Protein AF-A0A1E1VXQ1-F1 (afdb_monomer_lite)

Organism: Pectinophora gossypiella (NCBI:txid13191)

Sequence (155 aa):
GKGPRELGDKIKQLRQALVDGVDGNMTEVEVLFHYDNMRRIARVKHDYFYNKLEGTPFSMGISLPKGYGDTELMLKDNPLEAKQGKELTGINVTDYFRFSFRVHPDWVYCKYHYLEGHEAETSEIEIWRFLSLLSKNEIDITKQQYTAQNEIDIT

Radius of gyration: 22.56 Å; chains: 1; bounding box: 50×44×49 Å

Foldseek 3Di:
DPDPPDDDPLVVVVVVCFQVQHFDKDWQDWDWDAPDVNPDTDTFGWIKGKGHDPPDSGIDIDIHTPPPDPDDDDDPPPPCCQLCVCVVVVDQPCNVVPDDDDDDQPDDDDDDPDCVVLDDPGPVRNVNVVSVCSSVVVDDPPDDPDDDDPPPPPD

Structure (mmCIF, N/CA/C/O backbone):
data_AF-A0A1E1VXQ1-F1
#
_entry.id   AF-A0A1E1VXQ1-F1
#
loop_
_atom_site.group_PDB
_atom_site.id
_atom_site.type_symbol
_atom_site.label_atom_id
_atom_site.label_alt_id
_atom_site.label_comp_id
_atom_site.label_asym_id
_atom_site.label_entity_id
_atom_site.label_seq_id
_atom_site.pdbx_PDB_ins_code
_atom_site.Cartn_x
_atom_site.Cartn_y
_atom_site.Cartn_z
_atom_site.occupancy
_atom_site.B_iso_or_equiv
_atom_site.auth_seq_id
_atom_site.auth_comp_id
_atom_site.auth_asym_id
_atom_site.auth_atom_id
_atom_site.pdbx_PDB_model_num
ATOM 1 N N . GLY A 1 1 ? -16.564 -10.990 15.533 1.00 51.91 1 GLY A N 1
ATOM 2 C CA . GLY A 1 1 ? -17.806 -10.218 15.297 1.00 51.91 1 GLY A CA 1
ATOM 3 C C . GLY A 1 1 ? -19.002 -11.000 15.805 1.00 51.91 1 GLY A C 1
ATOM 4 O O . GLY A 1 1 ? -18.995 -12.214 15.645 1.00 51.91 1 GLY A O 1
ATOM 5 N N . LYS A 1 2 ? -19.977 -10.323 16.430 1.00 59.38 2 LYS A N 1
ATOM 6 C CA . LYS A 1 2 ? -21.172 -10.908 17.082 1.00 59.38 2 LYS A CA 1
ATOM 7 C C . LYS A 1 2 ? -22.356 -11.169 16.121 1.00 59.38 2 LYS A C 1
ATOM 9 O O . LYS A 1 2 ? -23.468 -11.397 16.567 1.00 59.38 2 LYS A O 1
ATOM 14 N N . GLY A 1 3 ? -22.121 -11.176 14.807 1.00 59.06 3 GLY A N 1
ATOM 15 C CA . GLY A 1 3 ? -23.135 -11.448 13.780 1.00 59.06 3 GLY A CA 1
ATOM 16 C C . GLY A 1 3 ? -23.040 -10.491 12.586 1.00 59.06 3 GLY A C 1
ATOM 17 O O . GLY A 1 3 ? -22.166 -9.619 12.565 1.00 59.06 3 GLY A O 1
ATOM 18 N N . PRO A 1 4 ? -23.910 -10.642 11.570 1.00 64.19 4 PRO A N 1
ATOM 19 C CA . PRO A 1 4 ? -24.013 -9.690 10.469 1.00 64.19 4 PRO A CA 1
ATOM 20 C C . PRO A 1 4 ? -24.416 -8.311 11.010 1.00 64.19 4 PRO A C 1
ATOM 22 O O . PRO A 1 4 ? -25.378 -8.209 11.763 1.00 64.19 4 PRO A O 1
ATOM 25 N N . ARG A 1 5 ? -23.709 -7.253 10.595 1.00 69.81 5 ARG A N 1
ATOM 26 C CA . ARG A 1 5 ? -23.953 -5.835 10.955 1.00 69.81 5 ARG A CA 1
ATOM 27 C C . ARG A 1 5 ? -23.593 -5.402 12.383 1.00 69.81 5 ARG A C 1
ATOM 29 O O . ARG A 1 5 ? -23.696 -4.215 12.676 1.00 69.81 5 ARG A O 1
ATOM 36 N N . GLU A 1 6 ? -23.083 -6.289 13.236 1.00 82.56 6 GLU A N 1
ATOM 37 C CA . GLU A 1 6 ? -22.511 -5.883 14.525 1.00 82.56 6 GLU A CA 1
ATOM 38 C C . GLU A 1 6 ? -20.984 -5.784 14.461 1.00 82.56 6 GLU A C 1
ATOM 40 O O . GLU A 1 6 ? -20.262 -6.789 14.478 1.00 82.56 6 GLU A O 1
ATOM 45 N N . LEU A 1 7 ? -20.485 -4.544 14.418 1.00 83.62 7 LEU A N 1
ATOM 46 C CA . LEU A 1 7 ? -19.053 -4.264 14.508 1.00 83.62 7 LEU A CA 1
ATOM 47 C C . LEU A 1 7 ? -18.507 -4.709 15.871 1.00 83.62 7 LEU A C 1
ATOM 49 O O . LEU A 1 7 ? -19.132 -4.483 16.909 1.00 83.62 7 LEU A O 1
ATOM 53 N N . GLY A 1 8 ? -17.323 -5.324 15.862 1.00 85.94 8 GLY A N 1
ATOM 54 C CA . GLY A 1 8 ? -16.602 -5.646 17.092 1.00 85.94 8 GLY A CA 1
ATOM 55 C C . GLY A 1 8 ? -16.138 -4.384 17.822 1.00 85.94 8 GLY A C 1
ATOM 56 O O . GLY A 1 8 ? -15.935 -3.339 17.203 1.00 85.94 8 GLY A O 1
ATOM 57 N N . ASP A 1 9 ? -15.934 -4.489 19.132 1.00 91.38 9 ASP A N 1
ATOM 58 C CA . ASP A 1 9 ? -15.641 -3.328 19.979 1.00 91.38 9 ASP A CA 1
ATOM 59 C C . ASP A 1 9 ? -14.322 -2.637 19.596 1.00 91.38 9 ASP A C 1
ATOM 61 O O . ASP A 1 9 ? -14.289 -1.412 19.507 1.00 91.38 9 ASP A O 1
ATOM 65 N N . LYS A 1 10 ? -13.281 -3.401 19.222 1.00 92.50 10 LYS A N 1
ATOM 66 C CA . LYS A 1 10 ? -12.025 -2.844 18.682 1.00 92.50 10 LYS A CA 1
ATOM 67 C C . LYS A 1 10 ? -12.247 -1.973 17.436 1.00 92.50 10 LYS A C 1
ATOM 69 O O . LYS A 1 10 ? -11.627 -0.927 17.305 1.00 92.50 10 LYS A O 1
ATOM 74 N N . ILE A 1 11 ? -13.148 -2.372 16.535 1.00 92.81 11 ILE A N 1
ATOM 75 C CA . ILE A 1 11 ? -13.452 -1.602 15.316 1.00 92.81 11 ILE A CA 1
ATOM 76 C C . ILE A 1 11 ? -14.211 -0.321 15.656 1.00 92.81 11 ILE A C 1
ATOM 78 O O . ILE A 1 11 ? -13.952 0.725 15.069 1.00 92.81 11 ILE A O 1
ATOM 82 N N . LYS A 1 12 ? -15.138 -0.385 16.620 1.00 93.94 12 LYS A N 1
ATOM 83 C CA . LYS A 1 12 ? -15.855 0.805 17.096 1.00 93.94 12 LYS A CA 1
ATOM 84 C C . LYS A 1 12 ? -14.896 1.813 17.726 1.00 93.94 12 LYS A C 1
ATOM 86 O O . LYS A 1 12 ? -15.000 2.995 17.422 1.00 93.94 12 LYS A O 1
ATOM 91 N N . GLN A 1 13 ? -13.959 1.341 18.548 1.00 95.44 13 GLN A N 1
ATOM 92 C CA . GLN A 1 13 ? -12.922 2.173 19.163 1.00 95.44 13 GLN A CA 1
ATOM 93 C C . GLN A 1 13 ? -12.009 2.810 18.111 1.00 95.44 13 GLN A C 1
ATOM 95 O O . GLN A 1 13 ? -11.829 4.021 18.138 1.00 95.44 13 GLN A O 1
ATOM 100 N N . LEU A 1 14 ? -11.527 2.027 17.139 1.00 95.88 14 LEU A N 1
ATOM 101 C CA . LEU A 1 14 ? -10.733 2.539 16.018 1.00 95.88 14 LEU A CA 1
ATOM 102 C C . LEU A 1 14 ? -11.476 3.645 15.256 1.00 95.88 14 LEU A C 1
ATOM 104 O O . LEU A 1 14 ? -10.924 4.711 14.997 1.00 95.88 14 LEU A O 1
ATOM 108 N N . ARG A 1 15 ? -12.752 3.407 14.922 1.00 94.75 15 ARG A N 1
ATOM 109 C CA . ARG A 1 15 ? -13.591 4.397 14.236 1.00 94.75 15 ARG A CA 1
ATOM 110 C C . ARG A 1 15 ? -13.736 5.673 15.061 1.00 94.75 15 ARG A C 1
ATOM 112 O O . ARG A 1 15 ? -13.685 6.757 14.497 1.00 94.75 15 ARG A O 1
ATOM 119 N N . GLN A 1 16 ? -13.947 5.539 16.369 1.00 96.69 16 GLN A N 1
ATOM 120 C CA . GLN A 1 16 ? -14.104 6.680 17.262 1.00 96.69 16 GLN A CA 1
ATOM 121 C C . GLN A 1 16 ? -12.815 7.506 17.331 1.00 96.69 16 GLN A C 1
ATOM 123 O O . GLN A 1 16 ? -12.878 8.713 17.147 1.00 96.69 16 GLN A O 1
ATOM 128 N N . ALA A 1 17 ? -11.655 6.860 17.476 1.00 96.38 17 ALA A N 1
ATOM 129 C CA . ALA A 1 17 ? -10.362 7.544 17.495 1.00 96.38 17 ALA A CA 1
ATOM 130 C C . ALA A 1 17 ? -10.099 8.345 16.206 1.00 96.38 17 ALA A C 1
ATOM 132 O O . ALA A 1 17 ? -9.677 9.497 16.272 1.00 96.38 17 ALA A O 1
ATOM 133 N N . LEU A 1 18 ? -10.422 7.771 15.039 1.00 96.19 18 LEU A N 1
ATOM 134 C CA . LEU A 1 18 ? -10.327 8.462 13.749 1.00 96.19 18 LEU A CA 1
ATOM 135 C C . LEU A 1 18 ? -11.283 9.659 13.646 1.00 96.19 18 LEU A C 1
ATOM 137 O O . LEU A 1 18 ? -10.898 10.699 13.120 1.00 96.19 18 LEU A O 1
ATOM 141 N N . VAL A 1 19 ? -12.521 9.525 14.129 1.00 96.38 19 VAL A N 1
ATOM 142 C CA . VAL A 1 19 ? -13.517 10.613 14.113 1.00 96.38 19 VAL A CA 1
ATOM 143 C C . VAL A 1 19 ? -13.127 11.746 15.061 1.00 96.38 19 VAL A C 1
ATOM 145 O O . VAL A 1 19 ? -13.303 12.909 14.714 1.00 96.38 19 VAL A O 1
ATOM 148 N N . ASP A 1 20 ? -12.572 11.414 16.224 1.00 96.25 20 ASP A N 1
ATOM 149 C CA . ASP A 1 20 ? -12.172 12.391 17.239 1.00 96.25 20 ASP A CA 1
ATOM 150 C C . ASP A 1 20 ? -10.819 13.057 16.932 1.00 96.25 20 ASP A C 1
ATOM 152 O O . ASP A 1 20 ? -10.388 13.938 17.676 1.00 96.25 20 ASP A O 1
ATOM 156 N N . GLY A 1 21 ? -10.137 12.653 15.853 1.00 94.56 21 GLY A N 1
ATOM 157 C CA . GLY A 1 21 ? -8.826 13.196 15.492 1.00 94.56 21 GLY A CA 1
ATOM 158 C C . GLY A 1 21 ? -7.744 12.856 16.516 1.00 94.56 21 GLY A C 1
ATOM 159 O O . GLY A 1 21 ? -6.876 13.681 16.797 1.00 94.56 21 GLY A O 1
ATOM 160 N N . VAL A 1 22 ? -7.835 11.669 17.121 1.00 95.44 22 VAL A N 1
ATOM 161 C CA . VAL A 1 22 ? -6.851 11.175 18.085 1.00 95.44 22 VAL A CA 1
ATOM 162 C C . VAL A 1 22 ? -5.705 10.519 17.337 1.00 95.44 22 VAL A C 1
ATOM 164 O O . VAL A 1 22 ? -5.928 9.683 16.465 1.00 95.44 22 VAL A O 1
ATOM 167 N N . ASP A 1 23 ? -4.485 10.832 17.745 1.00 95.94 23 ASP A N 1
ATOM 168 C CA . ASP A 1 23 ? -3.283 10.213 17.207 1.00 95.94 23 ASP A CA 1
ATOM 169 C C . ASP A 1 23 ? -2.977 8.911 17.950 1.00 95.94 23 ASP A C 1
ATOM 171 O O . ASP A 1 23 ? -3.065 8.844 19.180 1.00 95.94 23 ASP A O 1
ATOM 175 N N . GLY A 1 24 ? -2.599 7.861 17.224 1.00 96.62 24 GLY A N 1
ATOM 176 C CA . GLY A 1 24 ? -2.188 6.617 17.858 1.00 96.62 24 GLY A CA 1
ATOM 177 C C . GLY A 1 24 ? -2.177 5.410 16.939 1.00 96.62 24 GLY A C 1
ATOM 178 O O . GLY A 1 24 ? -2.135 5.502 15.711 1.00 96.62 24 GLY A O 1
ATOM 179 N N . ASN A 1 25 ? -2.187 4.240 17.567 1.00 96.38 25 ASN A N 1
ATOM 180 C CA . ASN A 1 25 ? -2.191 2.962 16.883 1.00 96.38 25 ASN A CA 1
ATOM 181 C C . ASN A 1 25 ? -3.029 1.915 17.627 1.00 96.38 25 ASN A C 1
ATOM 183 O O . ASN A 1 25 ? -3.210 1.963 18.843 1.00 96.38 25 ASN A O 1
ATOM 187 N N . MET A 1 26 ? -3.524 0.929 16.880 1.00 96.12 26 MET A N 1
ATOM 188 C CA . MET A 1 26 ? -4.241 -0.230 17.405 1.00 96.12 26 MET A CA 1
ATOM 189 C C . MET A 1 26 ? -3.752 -1.491 16.706 1.00 96.12 26 MET A C 1
ATOM 191 O O . MET A 1 26 ? -3.927 -1.646 15.499 1.00 96.12 26 MET A O 1
ATOM 195 N N . THR A 1 27 ? -3.175 -2.411 17.471 1.00 94.12 27 THR A N 1
ATOM 196 C CA . THR A 1 27 ? -2.607 -3.652 16.941 1.00 94.12 27 THR A CA 1
ATOM 197 C C . THR A 1 27 ? -3.554 -4.841 17.102 1.00 94.12 27 THR A C 1
ATOM 199 O O . THR A 1 27 ? -4.458 -4.871 17.953 1.00 94.12 27 THR A O 1
ATOM 202 N N . GLU A 1 28 ? -3.353 -5.849 16.256 1.00 93.31 28 GLU A N 1
ATOM 203 C CA . GLU A 1 28 ? -4.118 -7.096 16.236 1.00 93.31 28 GLU A CA 1
ATOM 204 C C . GLU A 1 28 ? -5.633 -6.881 16.186 1.00 93.31 28 GLU A C 1
ATOM 206 O O . GLU A 1 28 ? -6.410 -7.488 16.940 1.00 93.31 28 GLU A O 1
ATOM 211 N N . VAL A 1 29 ? -6.066 -5.968 15.325 1.00 93.81 29 VAL A N 1
ATOM 212 C CA . VAL A 1 29 ? -7.479 -5.733 15.073 1.00 93.81 29 VAL A CA 1
ATOM 213 C C . VAL A 1 29 ? -7.974 -6.822 14.124 1.00 93.81 29 VAL A C 1
ATOM 215 O O . VAL A 1 29 ? -7.526 -6.932 12.984 1.00 93.81 29 VAL A O 1
ATOM 218 N N . GLU A 1 30 ? -8.885 -7.661 14.613 1.00 91.56 30 GLU A N 1
ATOM 219 C CA . GLU A 1 30 ? -9.490 -8.735 13.823 1.00 91.56 30 GLU A CA 1
ATOM 220 C C . GLU A 1 30 ? -10.487 -8.163 12.814 1.00 91.56 30 GLU A C 1
ATOM 222 O O . GLU A 1 30 ? -11.482 -7.536 13.193 1.00 91.56 30 GLU A O 1
ATOM 227 N N . VAL A 1 31 ? -10.246 -8.423 11.529 1.00 90.19 31 VAL A N 1
ATOM 228 C CA . VAL A 1 31 ? -11.094 -7.961 10.428 1.00 90.19 31 VAL A CA 1
ATOM 229 C C . VAL A 1 31 ? -11.453 -9.092 9.472 1.00 90.19 31 VAL A C 1
ATOM 231 O O . VAL A 1 31 ? -10.768 -10.113 9.367 1.00 90.19 31 VAL A O 1
ATOM 234 N N . LEU A 1 32 ? -12.575 -8.902 8.779 1.00 89.25 32 LEU A N 1
ATOM 235 C CA . LEU A 1 32 ? -12.969 -9.716 7.639 1.00 89.25 32 LEU A CA 1
ATOM 236 C C . LEU A 1 32 ? -12.478 -9.004 6.379 1.00 89.25 32 LEU A C 1
ATOM 238 O O . LEU A 1 32 ? -13.001 -7.949 6.031 1.00 89.25 32 LEU A O 1
ATOM 242 N N . PHE A 1 33 ? -11.457 -9.557 5.730 1.00 88.81 33 PHE A N 1
ATOM 243 C CA . PHE A 1 33 ? -10.906 -9.007 4.497 1.00 88.81 33 PHE A CA 1
ATOM 244 C C . PHE A 1 33 ? -11.591 -9.648 3.292 1.00 88.81 33 PHE A C 1
ATOM 246 O O . PHE A 1 33 ? -11.677 -10.875 3.200 1.00 88.81 33 PHE A O 1
ATOM 253 N N . HIS A 1 34 ? -12.094 -8.817 2.384 1.00 90.25 34 HIS A N 1
ATOM 254 C CA . HIS A 1 34 ? -12.824 -9.252 1.199 1.00 90.25 34 HIS A CA 1
ATOM 255 C C . HIS A 1 34 ? -11.887 -9.356 -0.009 1.00 90.25 34 HIS A C 1
ATOM 257 O O . HIS A 1 34 ? -11.134 -8.430 -0.290 1.00 90.25 34 HIS A O 1
ATOM 263 N N . TYR A 1 35 ? -11.990 -10.453 -0.759 1.00 87.62 35 TYR A N 1
ATOM 264 C CA . TYR A 1 35 ? -11.306 -10.648 -2.042 1.00 87.62 35 TYR A CA 1
ATOM 265 C C . TYR A 1 35 ? -12.326 -10.837 -3.168 1.00 87.62 35 TYR A C 1
ATOM 267 O O . TYR A 1 35 ? -13.485 -11.190 -2.920 1.00 87.62 35 TYR A O 1
ATOM 275 N N . ASP A 1 36 ? -11.875 -10.639 -4.408 1.00 88.31 36 ASP A N 1
ATOM 276 C CA . ASP A 1 36 ? -12.631 -10.878 -5.644 1.00 88.31 36 ASP A CA 1
ATOM 277 C C . ASP A 1 36 ? -14.034 -10.264 -5.627 1.00 88.31 36 ASP A C 1
ATOM 279 O O . ASP A 1 36 ? -15.027 -10.971 -5.804 1.00 88.31 36 ASP A O 1
ATOM 283 N N . ASN A 1 37 ? -14.144 -8.959 -5.370 1.00 87.38 37 ASN A N 1
ATOM 284 C CA . ASN A 1 37 ? -15.439 -8.271 -5.316 1.00 87.38 37 ASN A CA 1
ATOM 285 C C . ASN A 1 37 ? -16.416 -8.935 -4.325 1.00 87.38 37 ASN A C 1
ATOM 287 O O . ASN A 1 37 ? -17.557 -9.247 -4.659 1.00 87.38 37 ASN A O 1
ATOM 291 N N . MET A 1 38 ? -15.942 -9.173 -3.095 1.00 87.06 38 MET A N 1
ATOM 292 C CA . MET A 1 38 ? -16.688 -9.795 -1.988 1.00 87.06 38 MET A CA 1
ATOM 293 C C . MET A 1 38 ? -17.075 -11.272 -2.186 1.00 87.06 38 MET A C 1
ATOM 295 O O . MET A 1 38 ? -17.848 -11.805 -1.390 1.00 87.06 38 MET A O 1
ATOM 299 N N . ARG A 1 39 ? -16.527 -11.974 -3.186 1.00 92.25 39 ARG A N 1
ATOM 300 C CA . ARG A 1 39 ? -16.799 -13.412 -3.395 1.00 92.25 39 ARG A CA 1
ATOM 301 C C . ARG A 1 39 ? -16.089 -14.318 -2.391 1.00 92.25 39 ARG A C 1
ATOM 303 O O . ARG A 1 39 ? -16.520 -15.449 -2.182 1.00 92.25 39 ARG A O 1
ATOM 310 N N . ARG A 1 40 ? -14.994 -13.848 -1.789 1.00 93.12 40 ARG A N 1
ATOM 311 C CA . ARG A 1 40 ? -14.216 -14.581 -0.780 1.00 93.12 40 ARG A CA 1
ATOM 312 C C . ARG A 1 40 ? -13.937 -13.681 0.417 1.00 93.12 40 ARG A C 1
ATOM 314 O O . ARG A 1 40 ? -13.806 -12.467 0.267 1.00 93.12 40 ARG A O 1
ATOM 321 N N . ILE A 1 41 ? -13.841 -14.283 1.601 1.00 91.25 41 ILE A N 1
ATOM 322 C CA . ILE A 1 41 ? -13.551 -13.581 2.856 1.00 91.25 41 ILE A CA 1
ATOM 323 C C . ILE A 1 41 ? -12.463 -14.342 3.608 1.00 91.25 41 ILE A C 1
ATOM 325 O O . ILE A 1 41 ? -12.576 -15.556 3.777 1.00 91.25 41 ILE A O 1
ATOM 329 N N . ALA A 1 42 ? -11.452 -13.630 4.103 1.00 90.81 42 ALA A N 1
ATOM 330 C CA . ALA A 1 42 ? -10.491 -14.158 5.065 1.00 90.81 42 ALA A CA 1
ATOM 331 C C . ALA A 1 42 ? -10.630 -13.456 6.417 1.00 90.81 42 ALA A C 1
ATOM 333 O O . ALA A 1 42 ? -10.964 -12.274 6.498 1.00 90.81 42 ALA A O 1
ATOM 334 N N . ARG A 1 43 ? -10.354 -14.196 7.491 1.00 90.62 43 ARG A N 1
ATOM 335 C CA . ARG A 1 43 ? -10.188 -13.634 8.834 1.00 90.62 43 ARG A CA 1
ATOM 336 C C . ARG A 1 43 ? -8.716 -13.318 9.016 1.00 90.62 43 ARG A C 1
ATOM 338 O O . ARG A 1 43 ? -7.900 -14.234 9.025 1.00 90.62 43 ARG A O 1
ATOM 345 N N . VAL A 1 44 ? -8.397 -12.041 9.148 1.00 91.56 44 VAL A N 1
ATOM 346 C CA . VAL A 1 44 ? -7.019 -11.561 9.262 1.00 91.56 44 VAL A CA 1
ATOM 347 C C . VAL A 1 44 ? -6.903 -10.592 10.431 1.00 91.56 44 VAL A C 1
ATOM 349 O O . VAL A 1 44 ? -7.901 -10.072 10.936 1.00 91.56 44 VAL A O 1
ATOM 352 N N . LYS A 1 45 ? -5.672 -10.375 10.887 1.00 93.56 45 LYS A N 1
ATOM 353 C CA . LYS A 1 45 ? -5.341 -9.374 11.900 1.00 93.56 45 LYS A CA 1
ATOM 354 C C . LYS A 1 45 ? -4.569 -8.256 11.230 1.00 93.56 45 LYS A C 1
ATOM 356 O O . LYS A 1 45 ? -3.638 -8.543 10.485 1.00 93.56 45 LYS A O 1
ATOM 361 N N . HIS A 1 46 ? -4.962 -7.020 11.485 1.00 93.94 46 HIS A N 1
ATOM 362 C CA . HIS A 1 46 ? -4.289 -5.840 10.961 1.00 93.94 46 HIS A CA 1
ATOM 363 C C . HIS A 1 46 ? -3.844 -4.938 12.110 1.00 93.94 46 HIS A C 1
ATOM 365 O O . HIS A 1 46 ? -4.526 -4.850 13.137 1.00 93.94 46 HIS A O 1
ATOM 371 N N . ASP A 1 47 ? -2.730 -4.254 11.895 1.00 94.31 47 ASP A N 1
ATOM 372 C CA . ASP A 1 47 ? -2.245 -3.178 12.741 1.00 94.31 47 ASP A CA 1
ATOM 373 C C . ASP A 1 47 ? -2.612 -1.845 12.076 1.00 94.31 47 ASP A C 1
ATOM 375 O O . ASP A 1 47 ? -2.363 -1.632 10.889 1.00 94.31 47 ASP A O 1
ATOM 379 N N . TYR A 1 48 ? -3.278 -0.973 12.828 1.00 95.06 48 TYR A N 1
ATOM 380 C CA . TYR A 1 48 ? -3.753 0.325 12.361 1.00 95.06 48 TYR A CA 1
ATOM 381 C C . TYR A 1 48 ? -2.930 1.438 12.992 1.00 95.06 48 TYR A C 1
ATOM 383 O O . TYR A 1 48 ? -2.752 1.454 14.208 1.00 95.06 48 TYR A O 1
ATOM 391 N N . PHE A 1 49 ? -2.496 2.389 12.175 1.00 95.50 49 PHE A N 1
ATOM 392 C CA . PHE A 1 49 ? -1.776 3.593 12.586 1.00 95.50 49 PHE A CA 1
ATOM 393 C C . PHE A 1 49 ? -2.550 4.790 12.069 1.00 95.50 49 PHE A C 1
ATOM 395 O O . PHE A 1 49 ? -2.924 4.797 10.898 1.00 95.50 49 PHE A O 1
ATOM 402 N N . TYR A 1 50 ? -2.841 5.768 12.915 1.00 97.12 50 TYR A N 1
ATOM 403 C CA . TYR A 1 50 ? -3.723 6.863 12.540 1.00 97.12 50 TYR A CA 1
ATOM 404 C C . TYR A 1 50 ? -3.355 8.179 13.224 1.00 97.12 50 TYR A C 1
ATOM 406 O O . TYR A 1 50 ? -2.805 8.197 14.325 1.00 97.12 50 TYR A O 1
ATOM 414 N N . ASN A 1 51 ? -3.634 9.280 12.531 1.00 97.06 51 ASN A N 1
ATOM 415 C CA . ASN A 1 51 ? -3.298 10.634 12.957 1.00 97.06 51 ASN A CA 1
ATOM 416 C C . ASN A 1 51 ? -4.289 11.649 12.362 1.00 97.06 51 ASN A C 1
ATOM 418 O O . ASN A 1 51 ? -4.878 11.393 11.303 1.00 97.06 51 ASN A O 1
ATOM 422 N N . LYS A 1 52 ? -4.478 12.794 13.018 1.00 97.06 52 LYS A N 1
ATOM 423 C CA . LYS A 1 52 ? -5.258 13.909 12.459 1.00 97.06 52 LYS A CA 1
ATOM 424 C C . LYS A 1 52 ? -4.482 14.634 11.353 1.00 97.06 52 LYS A C 1
ATOM 426 O O . LYS A 1 52 ? -3.270 14.789 11.415 1.00 97.06 52 LYS A O 1
ATOM 431 N N . LEU A 1 53 ? -5.183 15.149 10.351 1.00 95.25 53 LEU A N 1
ATOM 432 C CA . LEU A 1 53 ? -4.578 16.017 9.342 1.00 95.25 53 LEU A CA 1
ATOM 433 C C . LEU A 1 53 ? -4.744 17.477 9.762 1.00 95.25 53 LEU A C 1
ATOM 435 O O . LEU A 1 53 ? -5.856 18.013 9.751 1.00 95.25 53 LEU A O 1
ATOM 439 N N . GLU A 1 54 ? -3.638 18.119 10.139 1.00 94.00 54 GLU A N 1
ATOM 440 C CA . GLU A 1 54 ? -3.640 19.501 10.624 1.00 94.00 54 GLU A CA 1
ATOM 441 C C . GLU A 1 54 ? -4.288 20.473 9.629 1.00 94.00 54 GLU A C 1
ATOM 443 O O . GLU A 1 54 ? -4.120 20.374 8.415 1.00 94.00 54 GLU A O 1
ATOM 448 N N . GLY A 1 55 ? -5.077 21.413 10.155 1.00 94.19 55 GLY A N 1
ATOM 449 C CA . GLY A 1 55 ? -5.818 22.376 9.338 1.00 94.19 55 GLY A CA 1
ATOM 450 C C . GLY A 1 55 ? -7.045 21.802 8.619 1.00 94.19 55 GLY A C 1
ATOM 451 O O . GLY A 1 55 ? -7.707 22.537 7.887 1.00 94.19 55 GLY A O 1
ATOM 452 N N . THR A 1 56 ? -7.395 20.529 8.836 1.00 95.62 56 THR A N 1
ATOM 453 C CA . THR A 1 56 ? -8.578 19.895 8.236 1.00 95.62 56 THR A CA 1
ATOM 454 C C . THR A 1 56 ? -9.404 19.129 9.279 1.00 95.62 56 THR A C 1
ATOM 456 O O . THR A 1 56 ? -8.882 18.758 10.328 1.00 95.62 56 THR A O 1
ATOM 459 N N . PRO A 1 57 ? -10.694 18.848 9.016 1.00 94.88 57 PRO A N 1
ATOM 460 C CA . PRO A 1 57 ? -11.506 17.979 9.870 1.00 94.88 57 PRO A CA 1
ATOM 461 C C . PRO A 1 57 ? -11.280 16.478 9.595 1.00 94.88 57 PRO A C 1
ATOM 463 O O . PRO A 1 57 ? -12.096 15.655 10.005 1.00 94.88 57 PRO A O 1
ATOM 466 N N . PHE A 1 58 ? -10.239 16.111 8.840 1.00 96.62 58 PHE A N 1
ATOM 467 C CA . PHE A 1 58 ? -9.983 14.734 8.428 1.00 96.62 58 PHE A CA 1
ATOM 468 C C . PHE A 1 58 ? -8.876 14.088 9.266 1.00 96.62 58 PHE A C 1
ATOM 470 O O . PHE A 1 58 ? -7.942 14.749 9.712 1.00 96.62 58 PHE A O 1
ATOM 477 N N . SER A 1 59 ? -8.957 12.767 9.406 1.00 96.88 59 SER A N 1
ATOM 478 C CA . SER A 1 59 ? -7.902 11.926 9.977 1.00 96.88 59 SER A CA 1
ATOM 479 C C . SER A 1 59 ? -7.458 10.905 8.940 1.00 96.88 59 SER A C 1
ATOM 481 O O . SER A 1 59 ? -8.280 10.390 8.177 1.00 96.88 59 S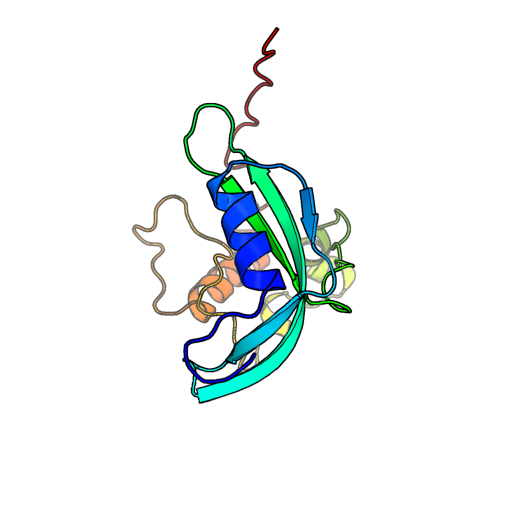ER A O 1
ATOM 483 N N . MET A 1 60 ? -6.168 10.589 8.923 1.00 96.25 60 MET A N 1
ATOM 484 C CA . MET A 1 60 ? -5.594 9.563 8.063 1.00 96.25 60 MET A CA 1
ATOM 485 C C . MET A 1 60 ? -5.298 8.313 8.884 1.00 96.25 60 MET A C 1
ATOM 487 O O . MET A 1 60 ? -4.795 8.397 10.000 1.00 96.25 60 MET A O 1
ATOM 491 N N . GLY A 1 61 ? -5.603 7.146 8.318 1.00 95.00 61 GLY A N 1
ATOM 492 C CA . GLY A 1 61 ? -5.272 5.855 8.904 1.00 95.00 61 GLY A CA 1
ATOM 493 C C . GLY A 1 61 ? -4.648 4.928 7.869 1.00 95.00 61 GLY A C 1
ATOM 494 O O . GLY A 1 61 ? -5.133 4.839 6.743 1.00 95.00 61 GLY A O 1
ATOM 495 N N . ILE A 1 62 ? -3.596 4.218 8.261 1.00 94.38 62 ILE A N 1
ATOM 496 C CA . ILE A 1 62 ? -2.943 3.165 7.484 1.00 94.38 62 ILE A CA 1
ATOM 497 C C . ILE A 1 62 ? -3.219 1.830 8.172 1.00 94.38 62 ILE A C 1
ATOM 499 O O . ILE A 1 62 ? -3.187 1.733 9.399 1.00 94.38 62 ILE A O 1
ATOM 503 N N . SER A 1 63 ? -3.507 0.803 7.375 1.00 93.25 63 SER A N 1
ATOM 504 C CA . SER A 1 63 ? -3.759 -0.556 7.847 1.00 93.25 63 SER A CA 1
ATOM 505 C C . SER A 1 63 ? -2.730 -1.509 7.256 1.00 93.25 63 SER A C 1
ATOM 507 O O . SER A 1 63 ? -2.676 -1.668 6.038 1.00 93.25 63 SER A O 1
ATOM 509 N N . LEU A 1 64 ? -1.940 -2.152 8.114 1.00 92.12 64 LEU A N 1
ATOM 510 C CA . LEU A 1 64 ? -0.922 -3.123 7.722 1.00 92.12 64 LEU A CA 1
ATOM 511 C C . LEU A 1 64 ? -1.351 -4.535 8.146 1.00 92.12 64 LEU A C 1
ATOM 513 O O . LEU A 1 64 ? -1.715 -4.735 9.309 1.00 92.12 64 LEU A O 1
ATOM 517 N N . PRO A 1 65 ? -1.342 -5.532 7.244 1.00 91.69 65 PRO A N 1
ATOM 518 C CA . PRO A 1 65 ? -1.615 -6.914 7.616 1.00 91.69 65 PRO A CA 1
ATOM 519 C C . PRO A 1 65 ? -0.560 -7.422 8.604 1.00 91.69 65 PRO A C 1
ATOM 521 O O . PRO A 1 65 ? 0.638 -7.267 8.398 1.00 91.69 65 PRO A O 1
ATOM 524 N N . LYS A 1 66 ? -0.970 -8.086 9.682 1.00 87.88 66 LYS A N 1
ATOM 525 C CA . LYS A 1 66 ? -0.001 -8.639 10.630 1.00 87.88 66 LYS A CA 1
ATOM 526 C C . LYS A 1 66 ? 0.738 -9.823 10.000 1.00 87.88 66 LYS A C 1
ATOM 528 O O . LYS A 1 66 ? 0.103 -10.781 9.560 1.00 87.88 66 LYS A O 1
ATOM 533 N N . GLY A 1 67 ? 2.069 -9.782 10.028 1.00 81.56 67 GLY A N 1
ATOM 534 C CA . GLY A 1 67 ? 2.935 -10.823 9.459 1.00 81.56 67 GLY A CA 1
ATOM 535 C C . GLY A 1 67 ? 3.202 -10.678 7.958 1.00 81.56 67 GLY A C 1
ATOM 536 O O . GLY A 1 67 ? 3.735 -11.607 7.357 1.00 81.56 67 GLY A O 1
ATOM 537 N N . TYR A 1 68 ? 2.820 -9.550 7.351 1.00 75.81 68 TYR A N 1
ATOM 538 C CA . TYR A 1 68 ? 3.145 -9.216 5.966 1.00 75.81 68 TYR A CA 1
ATOM 539 C C . TYR A 1 68 ? 3.204 -7.692 5.771 1.00 75.81 68 TYR A C 1
ATOM 541 O O . TYR A 1 68 ? 2.309 -6.985 6.220 1.00 75.81 68 TYR A O 1
ATOM 549 N N . GLY A 1 69 ? 4.211 -7.181 5.058 1.00 72.50 69 GLY A N 1
ATOM 550 C CA . GLY A 1 69 ? 4.341 -5.741 4.775 1.00 72.50 69 GLY A CA 1
ATOM 551 C C . GLY A 1 69 ? 5.037 -4.930 5.875 1.00 72.50 69 GLY A C 1
ATOM 552 O O . GLY A 1 69 ? 4.965 -3.707 5.870 1.00 72.50 69 GLY A O 1
ATOM 553 N N . ASP A 1 70 ? 5.714 -5.603 6.807 1.00 77.69 70 ASP A N 1
ATOM 554 C CA . ASP A 1 70 ? 6.677 -5.010 7.748 1.00 77.69 70 ASP A CA 1
ATOM 555 C C . ASP A 1 70 ? 8.065 -4.797 7.121 1.00 77.69 70 ASP A C 1
ATOM 557 O O . ASP A 1 70 ? 8.915 -4.098 7.670 1.00 77.69 70 ASP A O 1
ATOM 561 N N . THR A 1 71 ? 8.291 -5.413 5.965 1.00 81.56 71 THR A N 1
ATOM 562 C CA . THR A 1 71 ? 9.526 -5.362 5.200 1.00 81.56 71 THR A CA 1
ATOM 563 C C . THR A 1 71 ? 9.202 -5.080 3.741 1.00 81.56 71 THR A C 1
ATOM 565 O O . THR A 1 71 ? 8.233 -5.600 3.184 1.00 81.56 71 THR A O 1
ATOM 568 N N . GLU A 1 72 ? 10.030 -4.251 3.117 1.00 79.62 72 GLU A N 1
ATOM 569 C CA . GLU A 1 72 ? 9.971 -3.958 1.691 1.00 79.62 72 GLU A CA 1
ATOM 570 C C . GLU A 1 72 ? 11.276 -4.399 1.029 1.00 79.62 72 GLU A C 1
ATOM 572 O O . GLU A 1 72 ? 12.370 -4.245 1.582 1.00 79.62 72 GLU A O 1
ATOM 577 N N . LEU A 1 73 ? 11.159 -4.957 -0.175 1.00 78.31 73 LEU A N 1
ATOM 578 C CA . LEU A 1 73 ? 12.306 -5.207 -1.034 1.00 78.31 73 LEU A CA 1
ATOM 579 C C . LEU A 1 73 ? 12.652 -3.916 -1.770 1.00 78.31 73 LEU A C 1
ATOM 581 O O . LEU A 1 73 ? 12.149 -3.653 -2.859 1.00 78.31 73 LEU A O 1
ATOM 585 N N . MET A 1 74 ? 13.539 -3.129 -1.170 1.00 71.81 74 MET A N 1
ATOM 586 C CA . MET A 1 74 ? 14.124 -1.979 -1.843 1.00 71.81 74 MET A CA 1
ATOM 587 C C . MET A 1 74 ? 15.060 -2.475 -2.943 1.00 71.81 74 MET A C 1
ATOM 589 O O . MET A 1 74 ? 16.085 -3.111 -2.673 1.00 71.81 74 MET A O 1
ATOM 593 N N . LEU A 1 75 ? 14.722 -2.169 -4.194 1.00 65.75 75 LEU A N 1
ATOM 594 C CA . LEU A 1 75 ? 15.709 -2.214 -5.264 1.00 65.75 75 LEU A CA 1
ATOM 595 C C . LEU A 1 75 ? 16.797 -1.200 -4.890 1.00 65.75 75 LEU A C 1
ATOM 597 O O . LEU A 1 75 ? 16.488 -0.044 -4.611 1.00 65.75 75 LEU A O 1
ATOM 601 N N . LYS A 1 76 ? 18.060 -1.638 -4.816 1.00 59.69 76 LYS A N 1
ATOM 602 C CA . LYS A 1 76 ? 19.186 -0.722 -4.572 1.00 59.69 76 LYS A CA 1
ATOM 603 C C . LYS A 1 76 ? 19.149 0.412 -5.600 1.00 59.69 76 LYS A C 1
ATOM 605 O O . LYS A 1 76 ? 18.683 0.185 -6.715 1.00 59.69 76 LYS A O 1
ATOM 610 N N . ASP A 1 77 ? 19.716 1.572 -5.251 1.00 57.00 77 ASP A N 1
ATOM 611 C CA . ASP A 1 77 ? 19.774 2.831 -6.032 1.00 57.00 77 ASP A CA 1
ATOM 612 C C . ASP A 1 77 ? 20.462 2.736 -7.408 1.00 57.00 77 ASP A C 1
ATOM 614 O O . ASP A 1 77 ? 20.911 3.732 -7.972 1.00 57.00 77 ASP A O 1
ATOM 618 N N . ASN A 1 78 ? 20.580 1.537 -7.966 1.00 52.56 78 ASN A N 1
ATOM 619 C CA . ASN A 1 78 ? 21.091 1.267 -9.282 1.00 52.56 78 ASN A CA 1
ATOM 620 C C . ASN A 1 78 ? 19.926 0.946 -10.243 1.00 52.56 78 ASN A C 1
ATOM 622 O O . ASN A 1 78 ? 19.788 -0.201 -10.675 1.00 52.56 78 ASN A O 1
ATOM 626 N N . PRO A 1 79 ? 19.126 1.947 -10.687 1.00 52.94 79 PRO A N 1
ATOM 627 C CA . PRO A 1 79 ? 18.189 1.783 -11.810 1.00 52.94 79 PRO A CA 1
ATOM 628 C C . PRO A 1 79 ? 18.914 1.376 -13.109 1.00 52.94 79 PRO A C 1
ATOM 630 O O . PRO A 1 79 ? 18.299 1.098 -14.140 1.00 52.94 79 PRO A O 1
ATOM 633 N N . LEU A 1 80 ? 20.247 1.332 -13.060 1.00 50.78 80 LEU A N 1
ATOM 634 C CA . LEU A 1 80 ? 21.125 0.858 -14.100 1.00 50.78 80 LEU A CA 1
ATOM 635 C C . LEU A 1 80 ? 21.069 -0.656 -14.320 1.00 50.78 80 LEU A C 1
ATOM 637 O O . LEU A 1 80 ? 21.559 -1.051 -15.358 1.00 50.78 80 LEU A O 1
ATOM 641 N N . GLU A 1 81 ? 20.452 -1.519 -13.506 1.00 55.66 81 GLU A N 1
ATOM 642 C CA . GLU A 1 81 ? 20.316 -2.933 -13.931 1.00 55.66 81 GLU A CA 1
ATOM 643 C C . GLU A 1 81 ? 19.498 -3.077 -15.227 1.00 55.66 81 GLU A C 1
ATOM 645 O O . GLU A 1 81 ? 19.820 -3.908 -16.071 1.00 55.66 81 GLU A O 1
ATOM 650 N N . ALA A 1 82 ? 18.514 -2.203 -15.467 1.00 52.81 82 ALA A N 1
ATOM 651 C CA . ALA A 1 82 ? 17.795 -2.165 -16.743 1.00 52.81 82 ALA A CA 1
ATOM 652 C C . ALA A 1 82 ? 18.617 -1.512 -17.877 1.00 52.81 82 ALA A C 1
ATOM 654 O O . ALA A 1 82 ? 18.508 -1.923 -19.031 1.00 52.81 82 ALA A O 1
ATOM 655 N N . LYS A 1 83 ? 19.457 -0.511 -17.560 1.00 54.78 83 LYS A N 1
ATOM 656 C CA . LYS A 1 83 ? 20.260 0.263 -18.536 1.00 54.78 83 LYS A CA 1
ATOM 657 C C . LYS A 1 83 ? 21.572 -0.447 -18.915 1.00 54.78 83 LYS A C 1
ATOM 659 O O . LYS A 1 83 ? 21.912 -0.560 -20.086 1.00 54.78 83 LYS A O 1
ATOM 664 N N . GLN A 1 84 ? 22.278 -0.960 -17.913 1.00 58.44 84 GLN A N 1
ATOM 665 C CA . GLN A 1 84 ? 23.462 -1.815 -17.992 1.00 58.44 84 GLN A CA 1
ATOM 666 C C . GLN A 1 84 ? 23.098 -3.279 -18.227 1.00 58.44 84 GLN A C 1
ATOM 668 O O . GLN A 1 84 ? 23.990 -4.059 -18.520 1.00 58.44 84 GLN A O 1
ATOM 673 N N . GLY A 1 85 ? 21.827 -3.681 -18.133 1.00 62.16 85 GLY A N 1
ATOM 674 C CA . GLY A 1 85 ? 21.412 -5.074 -18.306 1.00 62.16 85 GLY A CA 1
ATOM 675 C C . GLY A 1 85 ? 21.956 -5.683 -19.592 1.00 62.16 85 GLY A C 1
ATOM 676 O O . GLY A 1 85 ? 22.558 -6.749 -19.554 1.00 62.16 85 GLY A O 1
ATOM 677 N N . LYS A 1 86 ? 21.886 -4.965 -20.717 1.00 67.50 86 LYS A N 1
ATOM 678 C CA . LYS A 1 86 ? 22.485 -5.428 -21.977 1.00 67.50 86 LYS A CA 1
ATOM 679 C C . LYS A 1 86 ? 24.015 -5.488 -21.935 1.00 67.50 86 LYS A C 1
ATOM 681 O O . LYS A 1 86 ? 24.590 -6.415 -22.490 1.00 67.50 86 LYS A O 1
ATOM 686 N N . GLU A 1 87 ? 24.672 -4.521 -21.305 1.00 69.31 87 GLU A N 1
ATOM 687 C CA . GLU A 1 87 ? 26.139 -4.449 -21.228 1.00 69.31 87 GLU A CA 1
ATOM 688 C C . GLU A 1 87 ? 26.728 -5.496 -20.264 1.00 69.31 87 GLU A C 1
ATOM 690 O O . GLU A 1 87 ? 27.750 -6.105 -20.563 1.00 69.31 87 GLU A O 1
ATOM 695 N N . LEU A 1 88 ? 26.047 -5.760 -19.148 1.00 66.62 88 LEU A N 1
ATOM 696 C CA . LEU A 1 88 ? 26.447 -6.703 -18.103 1.00 66.62 88 LEU A CA 1
ATOM 697 C C . LEU A 1 88 ? 26.021 -8.142 -18.403 1.00 66.62 88 LEU A C 1
ATOM 699 O O . LEU A 1 88 ? 26.768 -9.072 -18.118 1.00 66.62 88 LEU A O 1
ATOM 703 N N . THR A 1 89 ? 24.817 -8.341 -18.946 1.00 69.44 89 THR A N 1
ATOM 704 C CA . THR A 1 89 ? 24.239 -9.683 -19.161 1.00 69.44 89 THR A CA 1
ATOM 705 C C . THR A 1 89 ? 24.269 -10.125 -20.623 1.00 69.44 89 THR A C 1
ATOM 707 O O . THR A 1 89 ? 24.076 -11.304 -20.904 1.00 69.44 89 THR A O 1
ATOM 710 N N . GLY A 1 90 ? 24.486 -9.203 -21.569 1.00 72.81 90 GLY A N 1
ATOM 711 C CA . GLY A 1 90 ? 24.372 -9.466 -23.009 1.00 72.81 90 GLY A CA 1
ATOM 712 C C . GLY A 1 90 ? 22.930 -9.607 -23.516 1.00 72.81 90 GLY A C 1
ATOM 713 O O . GLY A 1 90 ? 22.723 -9.747 -24.721 1.00 72.81 90 GLY A O 1
ATOM 714 N N . ILE A 1 91 ? 21.933 -9.563 -22.626 1.00 73.75 91 ILE A N 1
ATOM 715 C CA . ILE A 1 91 ? 20.519 -9.813 -22.930 1.00 73.75 91 ILE A CA 1
ATOM 716 C C . ILE A 1 91 ? 19.782 -8.484 -23.083 1.00 73.75 91 ILE A C 1
ATOM 718 O O . ILE A 1 91 ? 19.962 -7.557 -22.291 1.00 73.75 91 ILE A O 1
ATOM 722 N N . ASN A 1 92 ? 18.935 -8.374 -24.105 1.00 77.31 92 ASN A N 1
ATOM 723 C CA . ASN A 1 92 ? 18.121 -7.182 -24.281 1.00 77.31 92 ASN A CA 1
ATOM 724 C C . ASN A 1 92 ? 16.947 -7.184 -23.289 1.00 77.31 92 ASN A C 1
ATOM 726 O O . ASN A 1 92 ? 16.339 -8.224 -23.063 1.00 77.31 92 ASN A O 1
ATOM 730 N N . VAL A 1 93 ? 16.569 -6.030 -22.730 1.00 76.31 93 VAL A N 1
ATOM 731 C CA . VAL A 1 93 ? 15.445 -5.943 -21.779 1.00 76.31 93 VAL A CA 1
ATOM 732 C C . VAL A 1 93 ? 14.143 -6.492 -22.373 1.00 76.31 93 VAL A C 1
ATOM 734 O O . VAL A 1 93 ? 13.362 -7.124 -21.673 1.00 76.31 93 VAL A O 1
ATOM 737 N N . THR A 1 94 ? 13.939 -6.333 -23.682 1.00 82.19 94 THR A N 1
ATOM 738 C CA . THR A 1 94 ? 12.783 -6.880 -24.406 1.00 82.19 94 THR A CA 1
ATOM 739 C C . THR A 1 94 ? 12.773 -8.410 -24.465 1.00 82.19 94 THR A C 1
ATOM 741 O O . THR A 1 94 ? 11.713 -9.006 -24.650 1.00 82.19 94 THR A O 1
ATOM 744 N N . ASP A 1 95 ? 13.916 -9.069 -24.263 1.00 83.19 95 ASP A N 1
ATOM 745 C CA . ASP A 1 95 ? 14.033 -10.526 -24.335 1.00 83.19 95 ASP A CA 1
ATOM 746 C C . ASP A 1 95 ? 13.344 -11.223 -23.159 1.00 83.19 95 ASP A C 1
ATOM 748 O O . ASP A 1 95 ? 12.772 -12.299 -23.343 1.00 83.19 95 ASP A O 1
ATOM 752 N N . TYR A 1 96 ? 13.302 -10.575 -21.989 1.00 78.88 96 TYR A N 1
ATOM 753 C CA . TYR A 1 96 ? 12.565 -11.051 -20.812 1.00 78.88 96 TYR A CA 1
ATOM 754 C C . TYR A 1 96 ? 11.046 -11.108 -21.038 1.00 78.88 96 TYR A C 1
ATOM 756 O O . TYR A 1 96 ? 10.340 -11.818 -20.326 1.00 78.88 96 TYR A O 1
ATOM 764 N N . PHE A 1 97 ? 10.545 -10.403 -22.056 1.00 82.06 97 PHE A N 1
ATOM 765 C CA . PHE A 1 97 ? 9.120 -10.247 -22.352 1.00 82.06 97 PHE A CA 1
ATOM 766 C C . PHE A 1 97 ? 8.725 -10.861 -23.707 1.00 82.06 97 PHE A C 1
ATOM 768 O O . PHE A 1 97 ? 7.653 -10.574 -24.230 1.00 82.06 97 PHE A O 1
ATOM 775 N N . ARG A 1 98 ? 9.571 -11.725 -24.295 1.00 75.56 98 ARG A N 1
ATOM 776 C CA . ARG A 1 98 ? 9.278 -12.428 -25.566 1.00 75.56 98 ARG A CA 1
ATOM 777 C C . ARG A 1 98 ? 8.103 -13.409 -25.475 1.00 75.56 98 ARG A C 1
ATOM 779 O O . ARG A 1 98 ? 7.538 -13.777 -26.502 1.00 75.56 98 ARG A O 1
ATOM 786 N N . PHE A 1 99 ? 7.763 -13.858 -24.271 1.00 78.88 99 PHE A N 1
ATOM 787 C CA . PHE A 1 99 ? 6.621 -14.734 -24.010 1.00 78.88 99 PHE A CA 1
ATOM 788 C C . PHE A 1 99 ? 5.420 -13.926 -23.520 1.00 78.88 99 PHE A C 1
ATOM 790 O O . PHE A 1 99 ? 5.537 -12.742 -23.220 1.00 78.88 99 PHE A O 1
ATOM 797 N N . SER A 1 100 ? 4.256 -14.567 -23.403 1.00 83.81 100 SER A N 1
ATOM 798 C CA . SER A 1 100 ? 3.069 -13.933 -22.829 1.00 83.81 100 SER A CA 1
ATOM 799 C C . SER A 1 100 ? 3.341 -13.474 -21.395 1.00 83.81 100 SER A C 1
ATOM 801 O O . SER A 1 100 ? 3.385 -14.286 -20.472 1.00 83.81 100 SER A O 1
ATOM 803 N N . PHE A 1 101 ? 3.510 -12.168 -21.220 1.00 87.69 101 PHE A N 1
ATOM 804 C CA . PHE A 1 101 ? 3.614 -11.517 -19.923 1.00 87.69 101 PHE A CA 1
ATOM 805 C C . PHE A 1 101 ? 2.321 -10.759 -19.620 1.00 87.69 101 PHE A C 1
ATOM 807 O O . PHE A 1 101 ? 1.525 -10.458 -20.511 1.00 87.69 101 PHE A O 1
ATOM 814 N N . ARG A 1 102 ? 2.099 -10.484 -18.339 1.00 89.75 102 ARG A N 1
ATOM 815 C CA . ARG A 1 102 ? 0.988 -9.669 -17.852 1.00 89.75 102 ARG A CA 1
ATOM 816 C C . ARG A 1 102 ? 1.536 -8.678 -16.853 1.00 89.75 102 ARG A C 1
ATOM 818 O O . ARG A 1 102 ? 2.514 -8.964 -16.162 1.00 89.75 102 ARG A O 1
ATOM 825 N N . VAL A 1 103 ? 0.890 -7.532 -16.786 1.00 88.69 103 VAL A N 1
ATOM 826 C CA . VAL A 1 103 ? 1.229 -6.465 -15.846 1.00 88.69 103 VAL A CA 1
ATOM 827 C C . VAL A 1 103 ? -0.023 -6.132 -15.048 1.00 88.69 103 VAL A C 1
ATOM 829 O O . VAL A 1 103 ? -1.132 -6.498 -15.447 1.00 88.69 103 VAL A O 1
ATOM 832 N N . HIS A 1 104 ? 0.129 -5.500 -13.887 1.00 88.50 104 HIS A N 1
ATOM 833 C CA . HIS A 1 104 ? -1.042 -5.139 -13.100 1.00 88.50 104 HIS A CA 1
ATOM 834 C C . HIS A 1 104 ? -1.818 -4.045 -13.852 1.00 88.50 104 HIS A C 1
ATOM 836 O O . HIS A 1 104 ? -1.235 -3.001 -14.143 1.00 88.50 104 HIS A O 1
ATOM 842 N N . PRO A 1 105 ? -3.109 -4.243 -14.172 1.00 85.75 105 PRO A N 1
ATOM 843 C CA . PRO A 1 105 ? -3.837 -3.324 -15.048 1.00 85.75 105 PRO A CA 1
ATOM 844 C C . PRO A 1 105 ? -3.981 -1.925 -14.437 1.00 85.75 105 PRO A C 1
ATOM 846 O O . PRO A 1 105 ? -3.933 -0.936 -15.160 1.00 85.75 105 PRO A O 1
ATOM 849 N N . ASP A 1 106 ? -4.085 -1.848 -13.107 1.00 83.50 106 ASP A N 1
ATOM 850 C CA . ASP A 1 106 ? -4.339 -0.592 -12.389 1.00 83.50 106 ASP A CA 1
ATOM 851 C C . ASP A 1 106 ? -3.071 0.170 -11.964 1.00 83.50 106 ASP A C 1
ATOM 853 O O . ASP A 1 106 ? -3.168 1.241 -11.365 1.00 83.50 106 ASP A O 1
ATOM 857 N N . TRP A 1 107 ? -1.871 -0.372 -12.205 1.00 86.12 107 TRP A N 1
ATOM 858 C CA . TRP A 1 107 ? -0.633 0.311 -11.819 1.00 86.12 107 TRP A CA 1
ATOM 859 C C . TRP A 1 107 ? -0.248 1.365 -12.853 1.00 86.12 107 TRP A C 1
ATOM 861 O O . TRP A 1 107 ? -0.351 1.156 -14.061 1.00 86.12 107 TRP A O 1
ATOM 871 N N . VAL A 1 108 ? 0.253 2.499 -12.370 1.00 82.62 108 VAL A N 1
ATOM 872 C CA . VAL A 1 108 ? 0.848 3.527 -13.223 1.00 82.62 108 VAL A CA 1
ATOM 873 C C . VAL A 1 108 ? 2.345 3.258 -13.307 1.00 82.62 108 VAL A C 1
ATOM 875 O O . VAL A 1 108 ? 3.071 3.520 -12.354 1.00 82.62 108 VAL A O 1
ATOM 878 N N . TYR A 1 109 ? 2.800 2.716 -14.436 1.00 76.19 109 TYR A N 1
ATOM 879 C CA . TYR A 1 109 ? 4.208 2.360 -14.629 1.00 76.19 109 TYR A CA 1
ATOM 880 C C . TYR A 1 109 ? 5.029 3.515 -15.208 1.00 76.19 109 TYR A C 1
ATOM 882 O O . TYR A 1 109 ? 5.901 4.062 -14.539 1.00 76.19 109 TYR A O 1
ATOM 890 N N . CYS A 1 110 ? 4.765 3.891 -16.461 1.00 71.06 110 CYS A N 1
ATOM 891 C CA . CYS A 1 110 ? 5.519 4.915 -17.182 1.00 71.06 110 CYS A CA 1
ATOM 892 C C . CYS A 1 110 ? 4.562 5.706 -18.075 1.00 71.06 110 CYS A C 1
ATOM 894 O O . CYS A 1 110 ? 4.356 5.346 -19.230 1.00 71.06 110 CYS A O 1
ATOM 896 N N . LYS A 1 111 ? 3.972 6.776 -17.531 1.00 70.06 111 LYS A N 1
ATOM 897 C CA . LYS A 1 111 ? 3.048 7.634 -18.278 1.00 70.06 111 LYS A CA 1
ATOM 898 C C . LYS A 1 111 ? 3.744 8.863 -18.828 1.00 70.06 111 LYS A C 1
ATOM 900 O O . LYS A 1 111 ? 4.519 9.524 -18.139 1.00 70.06 111 LYS A O 1
ATOM 905 N N . TYR A 1 112 ? 3.416 9.189 -20.072 1.00 69.31 112 TYR A N 1
ATOM 906 C CA . TYR A 1 112 ? 3.741 10.488 -20.639 1.00 69.31 112 TYR A CA 1
ATOM 907 C C . TYR A 1 112 ? 2.914 11.563 -19.932 1.00 69.31 112 TYR A C 1
ATOM 909 O O . TYR A 1 112 ? 1.738 11.354 -19.634 1.00 69.31 112 TYR A O 1
ATOM 917 N N . HIS A 1 113 ? 3.528 12.718 -19.673 1.00 68.06 113 HIS A N 1
ATOM 918 C CA . HIS A 1 113 ? 2.830 13.861 -19.081 1.00 68.06 113 HIS A CA 1
ATOM 919 C C . HIS A 1 113 ? 1.650 14.317 -19.960 1.00 68.06 113 HIS A C 1
ATOM 921 O O . HIS A 1 113 ? 0.586 14.652 -19.447 1.00 68.06 113 HIS A O 1
ATOM 927 N N . TYR A 1 114 ? 1.824 14.238 -21.285 1.00 71.81 114 TYR A N 1
ATOM 928 C CA . TYR A 1 114 ? 0.765 14.409 -22.274 1.00 71.81 114 TYR A CA 1
ATOM 929 C C . TYR A 1 114 ? 0.460 13.065 -22.936 1.00 71.81 114 TYR A C 1
ATOM 931 O O . TYR A 1 114 ? 1.347 12.440 -23.516 1.00 71.81 114 TYR A O 1
ATOM 939 N N . LEU A 1 115 ? -0.794 12.621 -22.838 1.00 70.75 115 LEU A N 1
ATOM 940 C CA . LEU A 1 115 ? -1.245 11.346 -23.407 1.00 70.75 115 LEU A CA 1
ATOM 941 C C . LEU A 1 115 ? -1.509 11.421 -24.920 1.00 70.75 115 LEU A C 1
ATOM 943 O O . LEU A 1 115 ? -1.563 10.383 -25.575 1.00 70.75 115 LEU A O 1
ATOM 947 N N . GLU A 1 116 ? -1.639 12.624 -25.485 1.00 76.38 116 GLU A N 1
ATOM 948 C CA . GLU A 1 116 ? -1.907 12.828 -26.911 1.00 76.38 116 GLU A CA 1
ATOM 949 C C . GLU A 1 116 ? -0.788 12.204 -27.770 1.00 76.38 116 GLU A C 1
ATOM 951 O O . GLU A 1 116 ? 0.386 12.543 -27.634 1.00 76.38 116 GLU A O 1
ATOM 956 N N . GLY A 1 117 ? -1.138 11.231 -28.620 1.00 76.31 117 GLY A N 1
ATOM 957 C CA . GLY A 1 117 ? -0.178 10.469 -29.443 1.00 76.31 117 GLY A CA 1
ATOM 958 C C . GLY A 1 117 ? 0.573 9.338 -28.712 1.00 76.31 117 GLY A C 1
ATOM 959 O O . GLY A 1 117 ? 1.356 8.594 -29.322 1.00 76.31 117 GLY A O 1
ATOM 960 N N . HIS A 1 118 ? 0.311 9.163 -27.418 1.00 76.56 118 HIS A N 1
ATOM 961 C CA . HIS A 1 118 ? 0.946 8.168 -26.554 1.00 76.56 118 HIS A CA 1
ATOM 962 C C . HIS A 1 118 ? -0.035 7.168 -25.934 1.00 76.56 118 HIS A C 1
ATOM 964 O O . HIS A 1 118 ? 0.352 6.383 -25.070 1.00 76.56 118 HIS A O 1
ATOM 970 N N . GLU A 1 119 ? -1.280 7.160 -26.401 1.00 83.31 119 GLU A N 1
ATOM 971 C CA . GLU A 1 119 ? -2.309 6.224 -25.961 1.00 83.31 119 GLU A CA 1
ATOM 972 C C . GLU A 1 119 ? -1.913 4.767 -26.245 1.00 83.31 119 GLU A C 1
ATOM 974 O O . GLU A 1 119 ? -1.267 4.446 -27.250 1.00 83.31 119 GLU A O 1
ATOM 979 N N . ALA A 1 120 ? -2.308 3.879 -25.337 1.00 84.75 120 ALA A N 1
ATOM 980 C CA . ALA A 1 120 ? -2.149 2.440 -25.458 1.00 84.75 120 ALA A CA 1
ATOM 981 C C . ALA A 1 120 ? -3.460 1.764 -25.052 1.00 84.75 120 ALA A C 1
ATOM 983 O O . ALA A 1 120 ? -4.100 2.168 -24.084 1.00 84.75 120 ALA A O 1
ATOM 984 N N . GLU A 1 121 ? -3.850 0.720 -25.780 1.00 87.50 121 GLU A N 1
ATOM 985 C CA . GLU A 1 121 ? -5.096 -0.010 -25.510 1.00 87.50 121 GLU A CA 1
ATOM 986 C C . GLU A 1 121 ? -5.024 -0.848 -24.224 1.00 87.50 121 GLU A C 1
ATOM 988 O O . GLU A 1 121 ? -6.048 -1.146 -23.613 1.00 87.50 121 GLU A O 1
ATOM 993 N N . THR A 1 122 ? -3.815 -1.253 -23.820 1.00 88.88 122 THR A N 1
ATOM 994 C CA . THR A 1 122 ? -3.566 -2.092 -22.640 1.00 88.88 122 THR A CA 1
ATOM 995 C C . THR A 1 122 ? -2.284 -1.673 -21.926 1.00 88.88 122 THR A C 1
ATOM 997 O O . THR A 1 122 ? -1.346 -1.169 -22.556 1.00 88.88 122 THR A O 1
ATOM 1000 N N . SER A 1 123 ? -2.216 -1.942 -20.620 1.00 89.12 123 SER A N 1
ATOM 1001 C CA . SER A 1 123 ? -1.033 -1.683 -19.791 1.00 89.12 123 SER A CA 1
ATOM 1002 C C . SER A 1 123 ? 0.192 -2.475 -20.277 1.00 89.12 123 SER A C 1
ATOM 1004 O O . SER A 1 123 ? 1.325 -2.002 -20.177 1.00 89.12 123 SER A O 1
ATOM 1006 N N . GLU A 1 124 ? -0.009 -3.662 -20.863 1.00 89.00 124 GLU A N 1
ATOM 1007 C CA . GLU A 1 124 ? 1.059 -4.454 -21.480 1.00 89.00 124 GLU A CA 1
ATOM 1008 C C . GLU A 1 124 ? 1.683 -3.750 -22.696 1.00 89.00 124 GLU A C 1
ATOM 1010 O O . GLU A 1 124 ? 2.909 -3.724 -22.826 1.00 89.00 124 GLU A O 1
ATOM 1015 N N . ILE A 1 125 ? 0.862 -3.155 -23.572 1.00 88.12 125 ILE A N 1
ATOM 1016 C CA . ILE A 1 125 ? 1.345 -2.398 -24.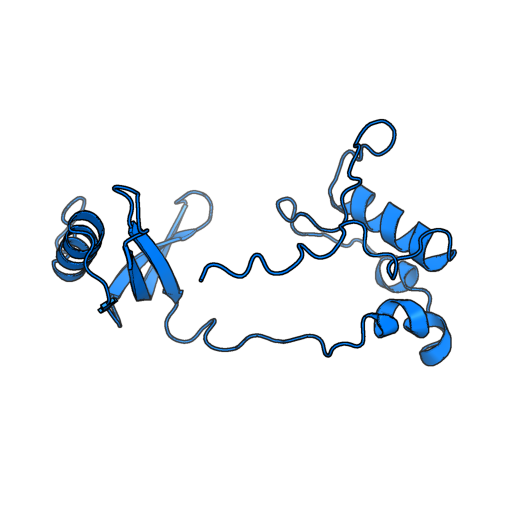741 1.00 88.12 125 ILE A CA 1
ATOM 1017 C C . ILE A 1 125 ? 2.096 -1.141 -24.290 1.00 88.12 125 ILE A C 1
ATOM 1019 O O . ILE A 1 125 ? 3.153 -0.829 -24.843 1.00 88.12 125 ILE A O 1
ATOM 1023 N N . GLU A 1 126 ? 1.574 -0.443 -23.279 1.00 87.25 126 GLU A N 1
ATOM 1024 C CA . GLU A 1 126 ? 2.195 0.759 -22.713 1.00 87.25 126 GLU A CA 1
ATOM 1025 C C . GLU A 1 126 ? 3.614 0.463 -22.203 1.00 87.25 126 GLU A C 1
ATOM 1027 O O . GLU A 1 126 ? 4.583 1.099 -22.633 1.00 87.25 126 GLU A O 1
ATOM 1032 N N . ILE A 1 127 ? 3.762 -0.574 -21.369 1.00 87.31 127 ILE A N 1
ATOM 1033 C CA . ILE A 1 127 ? 5.071 -1.010 -20.867 1.00 87.31 127 ILE A CA 1
ATOM 1034 C C . ILE A 1 127 ? 5.976 -1.473 -22.008 1.00 87.31 127 ILE A C 1
ATOM 1036 O O . ILE A 1 127 ? 7.146 -1.0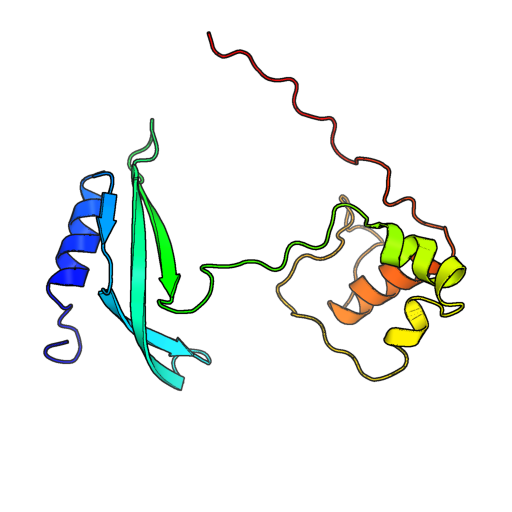92 -22.056 1.00 87.31 127 ILE A O 1
ATOM 1040 N N . TRP A 1 128 ? 5.468 -2.282 -22.940 1.00 87.44 128 TRP A N 1
ATOM 1041 C CA . TRP A 1 128 ? 6.282 -2.799 -24.041 1.00 87.44 128 TRP A CA 1
ATOM 1042 C C . TRP A 1 128 ? 6.870 -1.680 -24.905 1.00 87.44 128 TRP A C 1
ATOM 1044 O O . TRP A 1 128 ? 8.048 -1.736 -25.279 1.00 87.44 128 TRP A O 1
ATOM 1054 N N . ARG A 1 129 ? 6.075 -0.642 -25.197 1.00 86.94 129 ARG A N 1
ATOM 1055 C CA . ARG A 1 129 ? 6.534 0.547 -25.925 1.00 86.94 129 ARG A CA 1
ATOM 1056 C C . ARG A 1 129 ? 7.667 1.230 -25.165 1.00 86.94 129 ARG A C 1
ATOM 1058 O O . ARG A 1 129 ? 8.712 1.485 -25.759 1.00 86.94 129 ARG A O 1
ATOM 1065 N N . PHE A 1 130 ? 7.503 1.452 -23.861 1.00 85.12 130 PHE A N 1
ATOM 1066 C CA . PHE A 1 130 ? 8.541 2.046 -23.018 1.00 85.12 130 PHE A CA 1
ATOM 1067 C C . PHE A 1 130 ? 9.838 1.219 -23.010 1.00 85.12 130 PHE A C 1
ATOM 1069 O O . PHE A 1 130 ? 10.908 1.751 -23.304 1.00 85.12 130 PHE A O 1
ATOM 1076 N N . LEU A 1 131 ? 9.753 -0.091 -22.757 1.00 83.88 131 LEU A N 1
ATOM 1077 C CA . LEU A 1 131 ? 10.916 -0.988 -22.719 1.00 83.88 131 LEU A CA 1
ATOM 1078 C C . LEU A 1 131 ? 11.640 -1.069 -24.068 1.00 83.88 131 LEU A C 1
ATOM 1080 O O . LEU A 1 131 ? 12.870 -1.111 -24.116 1.00 83.88 131 LEU A O 1
ATOM 1084 N N . SER A 1 132 ? 10.890 -1.056 -25.171 1.00 86.19 132 SER A N 1
ATOM 1085 C CA . SER A 1 132 ? 11.452 -1.052 -26.525 1.00 86.19 132 SER A CA 1
ATOM 1086 C C . SER A 1 132 ? 12.231 0.229 -26.819 1.00 86.19 132 SER A C 1
ATOM 1088 O O . SER A 1 132 ? 13.299 0.176 -27.425 1.00 86.19 132 SER A O 1
ATOM 1090 N N . LEU A 1 133 ? 11.715 1.380 -26.388 1.00 84.69 133 LEU A N 1
ATOM 1091 C CA . LEU A 1 133 ? 12.385 2.668 -26.555 1.00 84.69 133 LEU A CA 1
ATOM 1092 C C . LEU A 1 133 ? 13.618 2.784 -25.643 1.00 84.69 133 LEU A C 1
ATOM 1094 O O . LEU A 1 133 ? 14.663 3.266 -26.080 1.00 84.69 133 LEU A O 1
ATOM 1098 N N . LEU A 1 134 ? 13.534 2.268 -24.412 1.00 80.50 134 LEU A N 1
ATOM 1099 C CA . LEU A 1 134 ? 14.671 2.167 -23.494 1.00 80.50 134 LEU A CA 1
ATOM 1100 C C . LEU A 1 134 ? 15.795 1.303 -24.088 1.00 80.50 134 LEU A C 1
ATOM 1102 O O . LEU A 1 134 ? 16.946 1.723 -24.119 1.00 80.50 134 LEU A O 1
ATOM 1106 N N . SER A 1 135 ? 15.452 0.129 -24.624 1.00 79.75 135 SER A N 1
ATOM 1107 C CA . SER A 1 135 ? 16.376 -0.803 -25.288 1.00 79.75 135 SER A CA 1
ATOM 1108 C C . SER A 1 135 ? 17.159 -0.178 -26.450 1.00 79.75 135 SER A C 1
ATOM 1110 O O . SER A 1 135 ? 18.330 -0.497 -26.675 1.00 79.75 135 SER A O 1
ATOM 1112 N N . LYS A 1 136 ? 16.503 0.712 -27.201 1.00 83.31 136 LYS A N 1
ATOM 1113 C CA . LYS A 1 136 ? 17.088 1.431 -28.339 1.00 83.31 136 LYS A CA 1
ATOM 1114 C C . LYS A 1 136 ? 17.836 2.702 -27.934 1.00 83.31 136 LYS A C 1
ATOM 1116 O O . LYS A 1 136 ? 18.362 3.381 -28.809 1.00 83.31 136 LYS A O 1
ATOM 1121 N N . ASN A 1 137 ? 17.901 3.021 -26.638 1.00 78.62 137 ASN A N 1
ATOM 1122 C CA . ASN A 1 137 ? 18.410 4.291 -26.115 1.00 78.62 137 ASN A CA 1
ATOM 1123 C C . ASN A 1 137 ? 17.678 5.525 -26.689 1.00 78.62 137 ASN A C 1
ATOM 1125 O O . ASN A 1 137 ? 18.266 6.597 -26.810 1.00 78.62 137 ASN A O 1
ATOM 1129 N N . GLU A 1 138 ? 16.394 5.389 -27.035 1.00 83.50 138 GLU A N 1
ATOM 1130 C CA . GLU A 1 138 ? 15.552 6.479 -27.557 1.00 83.50 138 GLU A CA 1
ATOM 1131 C C . GLU A 1 138 ? 14.870 7.287 -26.433 1.00 83.50 138 GLU A C 1
ATOM 1133 O O . GLU A 1 138 ? 14.337 8.368 -26.681 1.00 83.50 138 GLU A O 1
ATOM 1138 N N . ILE A 1 139 ? 14.903 6.792 -25.188 1.00 78.00 139 ILE A N 1
ATOM 1139 C CA . ILE A 1 139 ? 14.424 7.496 -23.986 1.00 78.00 139 ILE A CA 1
ATOM 1140 C C . ILE A 1 139 ? 15.563 7.637 -22.978 1.00 78.00 139 ILE A C 1
ATOM 1142 O O . ILE A 1 139 ? 16.276 6.678 -22.681 1.00 78.00 139 ILE A O 1
ATOM 1146 N N . ASP A 1 140 ? 15.673 8.825 -22.383 1.00 76.44 140 ASP A N 1
ATOM 1147 C CA . ASP A 1 140 ? 16.580 9.088 -21.271 1.00 76.44 140 ASP A CA 1
ATOM 1148 C C . ASP A 1 140 ? 15.838 9.123 -19.928 1.00 76.44 140 ASP A C 1
ATOM 1150 O O . ASP A 1 140 ? 15.283 10.144 -19.527 1.00 76.44 140 ASP A O 1
ATOM 1154 N N . ILE A 1 141 ? 15.871 7.995 -19.218 1.00 73.94 141 ILE A N 1
ATOM 1155 C CA . ILE A 1 141 ? 15.260 7.822 -17.890 1.00 73.94 141 ILE A CA 1
ATOM 1156 C C . ILE A 1 141 ? 15.998 8.552 -16.756 1.00 73.94 141 ILE A C 1
ATOM 1158 O O . ILE A 1 141 ? 15.533 8.537 -15.623 1.00 73.94 141 ILE A O 1
ATOM 1162 N N . THR A 1 142 ? 17.161 9.157 -17.027 1.00 74.31 142 THR A N 1
ATOM 1163 C CA . THR A 1 142 ? 17.923 9.898 -16.002 1.00 74.31 142 THR A CA 1
ATOM 1164 C C . THR A 1 142 ? 17.530 11.365 -15.915 1.00 74.31 142 THR A C 1
ATOM 1166 O O . THR A 1 142 ? 17.880 12.047 -14.953 1.00 74.31 142 THR A O 1
ATOM 1169 N N . LYS A 1 143 ? 16.766 11.859 -16.894 1.00 73.75 143 LYS A N 1
ATOM 1170 C CA . LYS A 1 143 ? 16.243 13.219 -16.864 1.00 73.75 143 LYS A CA 1
ATOM 1171 C C . LYS A 1 143 ? 15.092 13.301 -15.875 1.00 73.75 143 LYS A C 1
ATOM 1173 O O . LYS A 1 143 ? 14.034 12.712 -16.084 1.00 73.75 143 LYS A O 1
ATOM 1178 N N . GLN A 1 144 ? 15.291 14.083 -14.822 1.00 68.94 144 GLN A N 1
ATOM 1179 C CA . GLN A 1 144 ? 14.204 14.472 -13.937 1.00 68.94 144 GLN A CA 1
ATOM 1180 C C . GLN A 1 144 ? 13.210 15.330 -14.723 1.00 68.94 144 GLN A C 1
ATOM 1182 O O . GLN A 1 144 ? 13.575 16.351 -15.302 1.00 68.94 144 GLN A O 1
ATOM 1187 N N . GLN A 1 145 ? 11.956 14.886 -14.775 1.00 63.66 145 GLN A N 1
ATOM 1188 C CA . GLN A 1 145 ? 10.884 15.620 -15.452 1.00 63.66 145 GLN A CA 1
ATOM 1189 C C . GLN A 1 145 ? 10.328 16.767 -14.601 1.00 63.66 145 GLN A C 1
ATOM 1191 O O . GLN A 1 145 ? 9.760 17.708 -15.147 1.00 63.66 145 GLN A O 1
ATOM 1196 N N . TYR A 1 146 ? 10.523 16.711 -13.284 1.00 64.06 146 TYR A N 1
ATOM 1197 C CA . TYR A 1 146 ? 10.102 17.743 -12.347 1.00 64.06 146 TYR A CA 1
ATOM 1198 C C . TYR A 1 146 ? 11.340 18.331 -11.679 1.00 64.06 146 TYR A C 1
ATOM 1200 O O . TYR A 1 146 ? 12.209 17.593 -11.215 1.00 64.06 146 TYR A O 1
ATOM 1208 N N . THR A 1 147 ? 11.429 19.658 -11.633 1.00 62.19 147 THR A N 1
ATOM 1209 C CA . THR A 1 147 ? 12.383 20.348 -10.761 1.00 62.19 147 THR A CA 1
ATOM 1210 C C . THR A 1 147 ? 12.094 19.975 -9.317 1.00 62.19 147 THR A C 1
ATOM 1212 O O . THR A 1 147 ? 10.934 20.001 -8.906 1.00 62.19 147 THR A O 1
ATOM 1215 N N . ALA A 1 148 ? 13.138 19.662 -8.549 1.00 63.84 148 ALA A N 1
ATOM 1216 C CA . ALA A 1 148 ? 13.020 19.540 -7.105 1.00 63.84 148 ALA A CA 1
ATOM 1217 C C . ALA A 1 148 ? 12.365 20.818 -6.560 1.00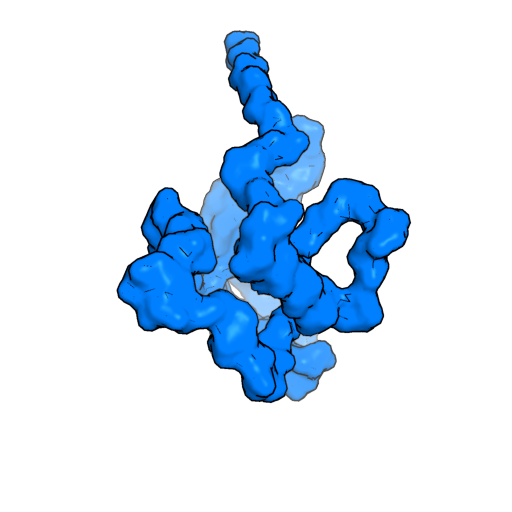 63.84 148 ALA A C 1
ATOM 1219 O O . ALA A 1 148 ? 12.803 21.928 -6.873 1.00 63.84 148 ALA A O 1
ATOM 1220 N N . GLN A 1 149 ? 11.277 20.661 -5.806 1.00 58.25 149 GLN A N 1
ATOM 1221 C CA . GLN A 1 149 ? 10.686 21.762 -5.059 1.00 58.25 149 GLN A CA 1
AT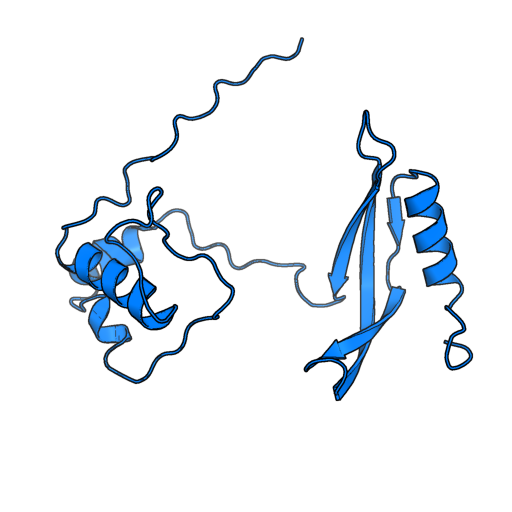OM 1222 C C . GLN A 1 149 ? 11.795 22.283 -4.134 1.00 58.25 149 GLN A C 1
ATOM 1224 O O . GLN A 1 149 ? 12.278 21.526 -3.295 1.00 58.25 149 GLN A O 1
ATOM 1229 N N . ASN A 1 150 ? 12.245 23.528 -4.316 1.00 50.47 150 ASN A N 1
ATOM 1230 C CA . ASN A 1 150 ? 13.110 24.166 -3.327 1.00 50.47 150 ASN A CA 1
ATOM 1231 C C . ASN A 1 150 ? 12.400 24.063 -1.973 1.00 50.47 150 ASN A C 1
ATOM 1233 O O . ASN A 1 150 ? 11.212 24.389 -1.895 1.00 50.47 150 ASN A O 1
ATOM 1237 N N . GLU A 1 151 ? 13.112 23.581 -0.955 1.00 48.69 151 GLU A N 1
ATOM 1238 C CA . GLU A 1 151 ? 12.659 23.576 0.433 1.00 48.69 151 GLU A CA 1
ATOM 1239 C C . GLU A 1 151 ? 12.132 24.975 0.758 1.00 48.69 151 GLU A C 1
ATOM 1241 O O . GLU A 1 151 ? 12.873 25.957 0.798 1.00 48.69 151 GLU A O 1
ATOM 1246 N N . ILE A 1 152 ? 10.811 25.092 0.887 1.00 48.34 152 ILE A N 1
ATOM 1247 C CA . ILE A 1 152 ? 10.212 26.272 1.486 1.00 48.34 152 ILE A CA 1
ATOM 1248 C C . ILE A 1 152 ? 10.531 26.109 2.965 1.00 48.34 152 ILE A C 1
ATOM 1250 O O . ILE A 1 152 ? 9.870 25.329 3.650 1.00 48.34 152 ILE A O 1
ATOM 1254 N N . ASP A 1 153 ? 11.580 26.789 3.423 1.00 44.53 153 ASP A N 1
ATOM 1255 C CA . ASP A 1 153 ? 11.840 27.004 4.841 1.00 44.53 153 ASP A CA 1
ATOM 1256 C C . ASP A 1 153 ? 10.607 27.690 5.437 1.00 44.53 153 ASP A C 1
ATOM 1258 O O . ASP A 1 153 ? 10.404 28.899 5.303 1.00 44.53 153 ASP A O 1
ATOM 1262 N N . ILE A 1 154 ? 9.738 26.899 6.061 1.00 43.03 154 ILE A N 1
ATOM 1263 C CA . ILE A 1 154 ? 8.693 27.412 6.938 1.00 43.03 154 ILE A CA 1
ATOM 1264 C C . ILE A 1 154 ? 9.362 27.604 8.301 1.00 43.03 154 ILE A C 1
ATOM 1266 O O . ILE A 1 154 ? 9.355 26.703 9.139 1.00 43.03 154 ILE A O 1
ATOM 1270 N N . THR A 1 155 ? 10.008 28.757 8.481 1.00 41.91 155 THR A N 1
ATOM 1271 C CA . THR A 1 155 ? 10.275 29.327 9.814 1.00 41.91 155 THR A CA 1
ATOM 1272 C C . THR A 1 155 ? 8.993 29.799 10.472 1.00 41.91 155 THR A C 1
ATOM 1274 O O . THR A 1 155 ? 8.172 30.411 9.749 1.00 41.91 155 THR A O 1
#

Secondary structure (DSSP, 8-state):
--STT---HHHHHHHHHHHTT--EEEEEEEEEEEETTTTEEEEEEEEEEEEE-TTSS-EEEEEEETTSSSS-----S-THHHHSHHHHHS--GGGGGSS-----TT---S--SS-TTT--SSHHHHHHHHHHHHHTT-S-TTS-SS---------

pLDDT: mean 80.78, std 14.08, range [41.91, 97.12]

=== Feature glossary ===
Legend for the data blocks above and below:

— What the protein is —

Sequence gives the chain of amino acids in standard one-letter code (A=alanine, C=cysteine, …, Y=tyrosine), read N→C. It is the only feature that is directly encoded by the gene; all structural features are derived from the folded form of this sequence.

The annotation block draws on four external resources. InterPro: which protein families and domains the sequence belongs to. GO: standardized terms for what the protein does, what process it participates in, and where in the cell it acts. CATH: which structural fold it has in the CATH hierarchy. Organism: the species of origin.

— Where its atoms are —

Atomic coordinates in PDBx/mmCIF format — the same representation the Protein Data Bank distributes. Each line of the _atom_site loop places one backbone atom in Cartesian space (units: ångströms, origin: arbitrary).

Six rendered views show the 3D structure from the faces of a cube — i.e. along ±x, ±y, ±z. Rendering representation is drawn randomly per protein from cartoon (secondary-structure ribbons), sticks (backbone bonds), or molecular surface; coloring is either N→C rainbow (blue at the N-terminus through red at the C-terminus) or one color per chain.

— Local backbone conformation —

DSSP 8-state secondary structure assigns each residue one of H (α-helix), G (3₁₀-helix), I (π-helix), E (extended β-strand), B (isolated β-bridge), T (hydrogen-bonded turn), S (bend), or '-' (coil). The assignment is computed from backbone hydrogen-bond geometry via the Kabsch–Sander algorithm.

P-SEA three-state annotation labels each residue as helix, strand, or coil based purely on the geometry of the Cα trace. It serves as a fallback when the full backbone (and thus DSSP) is unavailable.

φ (phi) and ψ (psi) are the two rotatable backbone dihedrals per residue: φ is the C(i-1)–N–Cα–C torsion, ψ is the N–Cα–C–N(i+1) torsion, both in degrees on (−180°, 180°]. α-helical residues cluster near (−60°, −45°); β-strand residues near (−120°, +130°). A Ramachandran plot is simply a scatter of (φ, ψ) for every residue.

— Global shape and packing —

Radius of gyration (Rg) is the root-mean-square distance of Cα atoms from their centroid — a single number for overall size and compactness. A globular domain of N residues has Rg ≈ 2.2·N^0.38 Å; an extended or disordered chain has a much larger Rg. The Cα contact count is the number of residue pairs whose Cα atoms are within 8 Å and are more than four positions apart in sequence — a standard proxy for tertiary packing density. The bounding box is the smallest axis-aligned box enclosing all Cα atoms.

Accessible surface area quantifies burial. A residue with SASA near zero is packed into the hydrophobic core; one with SASA >100 Å² sits on the surface. Computed here via the Shrake–Rupley numerical algorithm with a 1.4 Å probe.

The contact map is a binary N×N matrix image: pixel (i, j) is dark where Cα_i and Cα_j are within 8 Å and |i−j|>4. Because the |i−j|>4 filter removes local helical contacts, off-diagonal stripes parallel to the main diagonal indicate parallel β-sheets; stripes perpendicular to it indicate antiparallel β-sheets. The Ramachandran plot scatters every residue's (φ, ψ) pair against the sterically allowed regions. The PAE heatmap renders the predicted-aligned-error matrix.

— Structural neighborhood —

A 3Di character summarizes, for each residue, the relative orientation of the Cα frame of its nearest spatial neighbor. Because it encodes fold topology rather than chemistry, 3Di alignments detect remote structural similarity that sequence alignment misses.

Structural nearest nei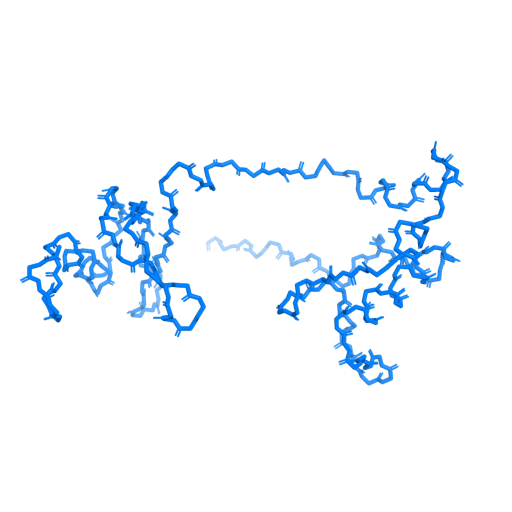ghbors (via Foldseek easy-search vs the PDB). Reported per hit: target PDB id, E-value, and alignment TM-score. A TM-score above ~0.5 is the conventional threshold for 'same fold'.

— Confidence and disorder —

For AlphaFold models, the B-factor field carries pLDDT — the model's own estimate of local accuracy on a 0–100 scale. Regions with pLDDT<50 should be treated as essentially unmodeled; they often correspond to intrinsically disordered segments.

B-factor (Debye–Waller factor) reflects atomic displacement in the crystal lattice. It is an experimental observable (units Å²), not a prediction; low values mean the atom is pinned down, high values mean it moves or is heterogeneous across the crystal.

Predicted Aligned Error (PAE) is an AlphaFold confidence matrix: entry (i, j) is the expected error in the position of residue j, in ångströms, when the prediction is superimposed on the true structure at residue i. Low PAE within a block of residues means that block is internally rigid and well-predicted; high PAE between two blocks means their relative placement is uncertain even if each block individually is confident.